Protein AF-X1DVG9-F1 (afdb_monomer_lite)

Secondary structure (DSSP, 8-state):
-----HHHHHHHHHHHHHHHHHHSTTS--------HHHHHHHHHHT-TTS-HHHHHHHHHHHHHHHHHT--HHHHHHHHHHHHHTT--HHHHHHHHHHHHHHHHTT---HHHHHHHHHH--

Radius of gyration: 22.55 Å; chains: 1; bounding box: 46×24×74 Å

Foldseek 3Di:
DDPPDCVVVVVVVVVVVVVVVVVCVVPPPPPPDPPLLVLLLVLLVVQPLADPVLSVLLSVLLVLLVVLPNPSVLSSLLSNLCVVLVNDSVVSSVLSVVSNVCSVVVHDCVVVSVVRSVVSD

Structure (mmCIF, N/CA/C/O backbone):
data_AF-X1DVG9-F1
#
_entry.id   AF-X1DVG9-F1
#
loop_
_atom_site.group_PDB
_atom_site.id
_atom_site.type_symbol
_atom_site.label_atom_id
_atom_site.label_alt_id
_atom_site.label_comp_id
_atom_site.label_asym_id
_atom_site.label_entity_id
_atom_site.label_seq_id
_atom_site.pdbx_PDB_ins_code
_atom_site.Cartn_x
_atom_site.Cartn_y
_atom_site.Cartn_z
_atom_site.occupancy
_atom_site.B_iso_or_equiv
_atom_site.auth_seq_id
_atom_site.auth_comp_id
_atom_site.auth_asym_id
_atom_site.auth_atom_id
_atom_site.pdbx_PDB_model_num
ATOM 1 N N . ASN A 1 1 ? -32.001 13.316 60.076 1.00 41.78 1 ASN A N 1
ATOM 2 C CA . ASN A 1 1 ? -30.862 12.387 59.940 1.00 41.78 1 ASN A CA 1
ATOM 3 C C . ASN A 1 1 ? -31.268 11.220 59.034 1.00 41.78 1 ASN A C 1
ATOM 5 O O . ASN A 1 1 ? -31.794 10.228 59.523 1.00 41.78 1 ASN A O 1
ATOM 9 N N . LYS A 1 2 ? -31.174 11.373 57.704 1.00 45.28 2 LYS A N 1
ATOM 10 C CA . LYS A 1 2 ? -31.550 10.310 56.752 1.00 45.28 2 LYS A CA 1
ATOM 11 C C . LYS A 1 2 ? -30.293 9.504 56.425 1.00 45.28 2 LYS A C 1
ATOM 13 O O . LYS A 1 2 ? -29.462 9.951 55.645 1.00 45.28 2 LYS A O 1
ATOM 18 N N . ASN A 1 3 ? -30.157 8.348 57.073 1.00 49.78 3 ASN A N 1
ATOM 19 C CA . ASN A 1 3 ? -29.117 7.352 56.817 1.00 49.78 3 ASN A CA 1
ATOM 20 C C . ASN A 1 3 ? -29.319 6.759 55.408 1.00 49.78 3 ASN A C 1
ATOM 22 O O . ASN A 1 3 ? -29.978 5.732 55.238 1.00 49.78 3 ASN A O 1
ATOM 26 N N . TYR A 1 4 ? -28.805 7.435 54.380 1.00 56.31 4 TYR A N 1
ATOM 27 C CA . TYR A 1 4 ? -28.704 6.861 53.041 1.00 56.31 4 TYR A CA 1
ATOM 28 C C . TYR A 1 4 ? -27.644 5.757 53.082 1.00 56.31 4 TYR A C 1
ATOM 30 O O . TYR A 1 4 ? -26.455 6.015 53.246 1.00 56.31 4 TYR A O 1
ATOM 38 N N . LYS A 1 5 ? -28.105 4.505 53.009 1.00 54.75 5 LYS A N 1
ATOM 39 C CA . LYS A 1 5 ? -27.262 3.304 53.039 1.00 54.75 5 LYS A CA 1
ATOM 40 C C . LYS A 1 5 ? -26.179 3.388 51.944 1.00 54.75 5 LYS A C 1
ATOM 42 O O . LYS A 1 5 ? -26.534 3.560 50.778 1.00 54.75 5 LYS A O 1
ATOM 47 N N . PRO A 1 6 ? -24.892 3.151 52.261 1.00 56.44 6 PRO A N 1
ATOM 48 C CA . PRO A 1 6 ? -23.785 3.299 51.306 1.00 56.44 6 PRO A CA 1
ATOM 49 C C . PRO A 1 6 ? -23.787 2.263 50.164 1.00 56.44 6 PRO A C 1
ATOM 51 O O . PRO A 1 6 ? -23.051 2.412 49.195 1.00 56.44 6 PRO A O 1
ATOM 54 N N . LYS A 1 7 ? -24.631 1.221 50.240 1.00 58.19 7 LYS A N 1
ATOM 55 C CA . LYS A 1 7 ? -24.653 0.105 49.276 1.00 58.19 7 LYS A CA 1
ATOM 56 C C . LYS A 1 7 ? -25.107 0.511 47.866 1.00 58.19 7 LYS A C 1
ATOM 58 O O . LYS A 1 7 ? -24.550 0.011 46.899 1.00 58.19 7 LYS A O 1
ATOM 63 N N . ASN A 1 8 ? -26.060 1.440 47.737 1.00 62.72 8 ASN A N 1
ATOM 64 C CA . ASN A 1 8 ? -26.555 1.868 46.419 1.00 62.72 8 ASN A CA 1
ATOM 65 C C . ASN A 1 8 ? -25.621 2.874 45.734 1.00 62.72 8 ASN A C 1
ATOM 67 O O . ASN A 1 8 ? -25.541 2.892 44.511 1.00 62.72 8 ASN A O 1
ATOM 71 N N . ILE A 1 9 ? -24.891 3.679 46.513 1.00 67.25 9 ILE A N 1
ATOM 72 C CA . ILE A 1 9 ? -23.900 4.627 45.985 1.00 67.25 9 ILE A CA 1
ATOM 73 C C . ILE A 1 9 ? -22.729 3.859 45.362 1.00 67.25 9 ILE A C 1
ATOM 75 O O . ILE A 1 9 ? -22.261 4.213 44.286 1.00 67.25 9 ILE A O 1
ATOM 79 N N . LEU A 1 10 ? -22.312 2.760 45.997 1.00 70.94 10 LEU A N 1
ATOM 80 C CA . LEU A 1 10 ? -21.224 1.915 45.509 1.00 70.94 10 LEU A CA 1
ATOM 81 C C . LEU A 1 10 ? -21.571 1.231 44.174 1.00 70.94 10 LEU A C 1
ATOM 83 O O . LEU A 1 10 ? -20.735 1.174 43.278 1.00 70.94 10 LEU A O 1
ATOM 87 N N . ILE A 1 11 ? -22.826 0.796 44.009 1.00 77.81 11 ILE A N 1
ATOM 88 C CA . ILE A 1 11 ? -23.342 0.242 42.745 1.00 77.81 11 ILE A CA 1
ATOM 89 C C . ILE A 1 11 ? -23.379 1.316 41.650 1.00 77.81 11 ILE A C 1
ATOM 91 O O . ILE A 1 11 ? -22.981 1.054 40.519 1.00 77.81 11 ILE A O 1
ATOM 95 N N . LEU A 1 12 ? -23.810 2.536 41.983 1.00 72.31 12 LEU A N 1
ATOM 96 C CA . LEU A 1 12 ? -23.874 3.641 41.027 1.00 72.31 12 LEU A CA 1
ATOM 97 C C . LEU A 1 12 ? -22.478 4.035 40.512 1.00 72.31 12 LEU A C 1
ATOM 99 O O . LEU A 1 12 ? -22.301 4.249 39.316 1.00 72.31 12 LEU A O 1
ATOM 103 N N . ILE A 1 13 ? -21.478 4.073 41.398 1.00 78.75 13 ILE A N 1
ATOM 104 C CA . ILE A 1 13 ? -20.079 4.355 41.042 1.00 78.75 13 ILE A CA 1
ATOM 105 C C . ILE A 1 13 ? -19.515 3.264 40.120 1.00 78.75 13 ILE A C 1
ATOM 107 O O . ILE A 1 13 ? -18.859 3.582 39.131 1.00 78.75 13 ILE A O 1
ATOM 111 N N . LEU A 1 14 ? -19.819 1.991 40.393 1.00 75.94 14 LEU A N 1
ATOM 112 C CA . LEU A 1 14 ? -19.419 0.859 39.549 1.00 75.94 14 LEU A CA 1
ATOM 113 C C . LEU A 1 14 ? -19.986 0.954 38.126 1.00 75.94 14 LEU A C 1
ATOM 115 O O . LEU A 1 14 ? -19.267 0.688 37.168 1.00 75.94 14 LEU A O 1
ATOM 119 N N . ILE A 1 15 ? -21.243 1.383 37.981 1.00 77.25 15 ILE A N 1
ATOM 120 C CA . ILE A 1 15 ? -21.880 1.582 36.670 1.00 77.25 15 ILE A CA 1
ATOM 121 C C . ILE A 1 15 ? -21.213 2.734 35.910 1.00 77.25 15 ILE A C 1
ATOM 123 O O . ILE A 1 15 ? -20.935 2.597 34.725 1.00 77.25 15 ILE A O 1
ATOM 127 N N . ILE A 1 16 ? -20.903 3.846 36.582 1.00 75.88 16 ILE A N 1
ATOM 128 C CA . ILE A 1 16 ? -20.235 4.994 35.950 1.00 75.88 16 ILE A CA 1
ATOM 129 C C . ILE A 1 16 ? -18.831 4.604 35.467 1.00 75.88 16 ILE A C 1
ATOM 131 O O . ILE A 1 16 ? -18.473 4.912 34.335 1.00 75.88 16 ILE A O 1
ATOM 135 N N . ILE A 1 17 ? -18.060 3.872 36.277 1.00 71.06 17 ILE A N 1
ATOM 136 C CA . ILE A 1 17 ? -16.733 3.369 35.887 1.00 71.06 17 ILE A CA 1
ATOM 137 C C . ILE A 1 17 ? -16.843 2.388 34.710 1.00 71.06 17 ILE A C 1
ATOM 139 O O . ILE A 1 17 ? -16.079 2.503 33.756 1.00 71.06 17 ILE A O 1
ATOM 143 N N . ALA A 1 18 ? -17.817 1.472 34.727 1.00 65.31 18 ALA A N 1
ATOM 144 C CA . ALA A 1 18 ? -18.054 0.550 33.617 1.00 65.31 18 ALA A CA 1
ATOM 145 C C . ALA A 1 18 ? -18.426 1.286 32.318 1.00 65.31 18 ALA A C 1
ATOM 147 O O . ALA A 1 18 ? -17.894 0.944 31.263 1.00 65.31 18 ALA A O 1
ATOM 148 N N . CYS A 1 19 ? -19.269 2.323 32.384 1.00 59.06 19 CYS A N 1
ATOM 149 C CA . CYS A 1 19 ? -19.616 3.177 31.241 1.00 59.06 19 CYS A CA 1
ATOM 150 C C . CYS A 1 19 ? -18.410 3.962 30.705 1.00 59.06 19 CYS A C 1
ATOM 152 O O . CYS A 1 19 ? -18.257 4.113 29.495 1.00 59.06 19 CYS A O 1
ATOM 154 N N . ILE A 1 20 ? -17.529 4.437 31.588 1.00 62.78 20 ILE A N 1
ATOM 155 C CA . ILE A 1 20 ? -16.302 5.132 31.195 1.00 62.78 20 ILE A CA 1
ATOM 156 C C . ILE A 1 20 ? -15.346 4.154 30.489 1.00 62.78 20 ILE A C 1
ATOM 158 O O . ILE A 1 20 ? -14.892 4.445 29.388 1.00 62.78 20 ILE A O 1
ATOM 162 N N . ILE A 1 21 ? -15.117 2.956 31.039 1.00 58.59 21 ILE A N 1
ATOM 163 C CA . ILE A 1 21 ? -14.261 1.924 30.419 1.00 58.59 21 ILE A CA 1
ATOM 164 C C . ILE A 1 21 ? -14.820 1.458 29.061 1.00 58.59 21 ILE A C 1
ATOM 166 O O . ILE A 1 21 ? -14.062 1.270 28.109 1.00 58.59 21 ILE A O 1
ATOM 170 N N . SER A 1 22 ? -16.143 1.324 28.932 1.00 55.50 22 SER A N 1
ATOM 171 C CA . SER A 1 22 ? -16.779 0.961 27.654 1.00 55.50 22 SER A CA 1
ATOM 172 C C . SER A 1 22 ? -16.772 2.102 26.629 1.00 55.50 22 SER A C 1
ATOM 174 O O . SER A 1 22 ? -16.737 1.831 25.434 1.00 55.50 22 SER A O 1
ATOM 176 N N . SER A 1 23 ? -16.698 3.363 27.070 1.00 47.69 23 SER A N 1
ATOM 177 C CA . SER A 1 23 ? -16.480 4.520 26.184 1.00 47.69 23 SER A CA 1
ATOM 178 C C . SER A 1 23 ? -15.011 4.676 25.762 1.00 47.69 23 SER A C 1
ATOM 180 O O . SER A 1 23 ? -14.732 5.237 24.707 1.00 47.69 23 SER A O 1
ATOM 182 N N . PHE A 1 24 ? -14.068 4.150 26.552 1.00 48.16 24 PHE A N 1
ATOM 183 C CA . PHE A 1 24 ? -12.631 4.131 26.241 1.00 48.16 24 PHE A CA 1
ATOM 184 C C . PHE A 1 24 ? -12.166 2.865 25.500 1.00 48.16 24 PHE A C 1
ATOM 186 O O . PHE A 1 24 ? -10.989 2.746 25.166 1.00 48.16 24 PHE A O 1
ATOM 193 N N . SER A 1 25 ? -13.074 1.949 25.152 1.00 44.34 25 SER A N 1
ATOM 194 C CA . SER A 1 25 ? -12.742 0.715 24.418 1.00 44.34 25 SER A CA 1
ATOM 195 C C . SER A 1 25 ? -12.449 0.919 22.917 1.00 44.34 25 SER A C 1
ATOM 197 O O . SER A 1 25 ? -12.394 -0.057 22.177 1.00 44.34 25 SER A O 1
ATOM 199 N N . ILE A 1 26 ? -12.231 2.158 22.452 1.00 48.47 26 ILE A N 1
ATOM 200 C CA . ILE A 1 26 ? -11.810 2.460 21.065 1.00 48.47 26 ILE A CA 1
ATOM 201 C C . ILE A 1 26 ? -10.432 3.152 21.013 1.00 48.47 26 ILE A C 1
ATOM 203 O O . ILE A 1 26 ? -9.936 3.470 19.941 1.00 48.47 26 ILE A O 1
ATOM 207 N N . TRP A 1 27 ? -9.739 3.342 22.142 1.00 46.97 27 TRP A N 1
ATOM 208 C CA . TRP A 1 27 ? -8.369 3.873 22.102 1.00 46.97 27 TRP A CA 1
ATOM 209 C C . TRP A 1 27 ? -7.454 3.214 23.129 1.00 46.97 27 TRP A C 1
ATOM 211 O O . TRP A 1 27 ? -6.756 3.860 23.900 1.00 46.97 27 TRP A O 1
ATOM 221 N N . ALA A 1 28 ? -7.431 1.889 23.092 1.00 43.66 28 ALA A N 1
ATOM 222 C CA . ALA A 1 28 ? -6.276 1.117 23.521 1.00 43.66 28 ALA A CA 1
ATOM 223 C C . ALA A 1 28 ? -5.770 0.325 22.311 1.00 43.66 28 ALA A C 1
ATOM 225 O O . ALA A 1 28 ? -5.776 -0.900 22.303 1.00 43.66 28 ALA A O 1
ATOM 226 N N . LYS A 1 29 ? -5.356 1.035 21.253 1.00 46.25 29 LYS A N 1
ATOM 227 C CA . LYS A 1 29 ? -4.477 0.460 20.228 1.00 46.25 29 LYS A CA 1
ATOM 228 C C . LYS A 1 29 ? -3.032 0.615 20.706 1.00 46.25 29 LYS A C 1
ATOM 230 O O . LYS A 1 29 ? -2.208 1.260 20.075 1.00 46.25 29 LYS A O 1
ATOM 235 N N . GLU A 1 30 ? -2.753 0.044 21.873 1.00 48.19 30 GLU A N 1
ATOM 236 C CA . GLU A 1 30 ? -1.406 -0.393 22.219 1.00 48.19 30 GLU A CA 1
ATOM 237 C C . GLU A 1 30 ? -1.233 -1.755 21.538 1.00 48.19 30 GLU A C 1
ATOM 239 O O . GLU A 1 30 ? -1.325 -2.811 22.153 1.00 48.19 30 GLU A O 1
ATOM 244 N N . THR A 1 31 ? -1.111 -1.744 20.208 1.00 44.22 31 THR A N 1
ATOM 245 C CA . THR A 1 31 ? -0.628 -2.916 19.477 1.00 44.22 31 THR A CA 1
ATOM 246 C C . THR A 1 31 ? 0.885 -2.852 19.489 1.00 44.22 31 THR A C 1
ATOM 248 O O . THR A 1 31 ? 1.517 -2.305 18.586 1.00 44.22 31 THR A O 1
ATOM 251 N N . GLU A 1 32 ? 1.458 -3.428 20.541 1.00 46.25 32 GLU A N 1
ATOM 252 C CA . GLU A 1 32 ? 2.744 -4.109 20.472 1.00 46.25 32 GLU A CA 1
ATOM 253 C C . GLU A 1 32 ? 2.697 -5.153 19.344 1.00 46.25 32 GLU A C 1
ATOM 255 O O . GLU A 1 32 ? 2.395 -6.320 19.572 1.00 46.25 32 GLU A O 1
ATOM 260 N N . THR A 1 33 ? 2.920 -4.735 18.097 1.00 42.94 33 THR A N 1
ATOM 261 C CA . THR A 1 33 ? 3.451 -5.570 17.009 1.00 42.94 33 THR A CA 1
ATOM 262 C C . THR A 1 33 ? 3.781 -4.675 15.807 1.00 42.94 33 THR A C 1
ATOM 264 O O . THR A 1 33 ? 3.016 -4.548 14.857 1.00 42.94 33 THR A O 1
ATOM 267 N N . THR A 1 34 ? 4.981 -4.100 15.796 1.00 48.34 34 THR A N 1
ATOM 268 C CA . THR A 1 34 ? 5.693 -3.749 14.556 1.00 48.34 34 THR A CA 1
ATOM 269 C C . THR A 1 34 ? 6.476 -4.967 14.031 1.00 48.34 34 THR A C 1
ATOM 271 O O . THR A 1 34 ? 7.675 -5.052 14.280 1.00 48.34 34 THR A O 1
ATOM 274 N N . PRO A 1 35 ? 5.810 -5.950 13.387 1.00 52.22 35 PRO A N 1
ATOM 275 C CA . PRO A 1 35 ? 6.473 -6.789 12.388 1.00 52.22 35 PRO A CA 1
ATOM 276 C C . PRO A 1 35 ? 5.713 -6.896 11.049 1.00 52.22 35 PRO A C 1
ATOM 278 O O . PRO A 1 35 ? 6.018 -7.786 10.268 1.00 52.22 35 PRO A O 1
ATOM 281 N N . SER A 1 36 ? 4.755 -6.012 10.732 1.00 74.25 36 SER A N 1
ATOM 282 C CA . SER A 1 36 ? 4.052 -6.057 9.432 1.00 74.25 36 SER A CA 1
ATOM 283 C C . SER A 1 36 ? 4.565 -5.039 8.397 1.00 74.25 36 SER A C 1
ATOM 285 O O . SER A 1 36 ? 4.692 -5.360 7.217 1.00 74.25 36 SER A O 1
ATOM 287 N N . LEU A 1 37 ? 4.963 -3.835 8.827 1.00 88.19 37 LEU A N 1
ATOM 288 C CA . LEU A 1 37 ? 5.567 -2.830 7.938 1.00 88.19 37 LEU A CA 1
ATOM 289 C C . LEU A 1 37 ? 6.965 -3.257 7.458 1.00 88.19 37 LEU A C 1
ATOM 291 O O . LEU A 1 37 ? 7.358 -2.962 6.332 1.00 88.19 37 LEU A O 1
ATOM 295 N N . GLU A 1 38 ? 7.700 -3.987 8.299 1.00 90.62 38 GLU A N 1
ATOM 296 C CA . GLU A 1 38 ? 9.002 -4.562 7.950 1.00 90.62 38 GLU A CA 1
ATOM 297 C C . GLU A 1 38 ? 8.862 -5.604 6.835 1.00 90.62 38 GLU A C 1
ATOM 299 O O . GLU A 1 38 ? 9.571 -5.518 5.839 1.00 90.62 38 GLU A O 1
ATOM 304 N N . GLN A 1 39 ? 7.868 -6.494 6.925 1.00 91.31 39 GLN A N 1
ATOM 305 C CA . GLN A 1 39 ? 7.553 -7.463 5.869 1.00 91.31 39 GLN A CA 1
ATOM 306 C C . GLN A 1 39 ? 7.153 -6.774 4.559 1.00 91.31 39 GLN A C 1
ATOM 308 O O . GLN A 1 39 ? 7.619 -7.155 3.488 1.00 91.31 39 GLN A O 1
ATOM 313 N N . ILE A 1 40 ? 6.333 -5.720 4.627 1.00 93.06 40 ILE A N 1
ATOM 314 C CA . ILE A 1 40 ? 5.978 -4.915 3.450 1.00 93.06 40 ILE A CA 1
ATOM 315 C C . ILE A 1 40 ? 7.230 -4.267 2.839 1.00 93.06 40 ILE A C 1
ATOM 317 O O . ILE A 1 40 ? 7.414 -4.299 1.622 1.00 93.06 40 ILE A O 1
ATOM 321 N N . SER A 1 41 ? 8.114 -3.716 3.671 1.00 94.38 41 SER A N 1
ATOM 322 C CA . SER A 1 41 ? 9.384 -3.132 3.235 1.00 94.38 41 SER A CA 1
ATOM 323 C C . SER A 1 41 ? 10.290 -4.172 2.570 1.00 94.38 41 SER A C 1
ATOM 325 O O . SER A 1 41 ? 10.833 -3.912 1.497 1.00 94.38 41 SER A O 1
ATOM 327 N N . GLU A 1 42 ? 10.428 -5.365 3.152 1.00 94.19 42 GLU A N 1
ATOM 328 C CA . GLU A 1 42 ? 11.185 -6.476 2.566 1.00 94.19 42 GLU A CA 1
ATOM 329 C C . GLU A 1 42 ? 10.623 -6.888 1.205 1.00 94.19 42 GLU A C 1
ATOM 331 O O . GLU A 1 42 ? 11.388 -7.024 0.249 1.00 94.19 42 GLU A O 1
ATOM 336 N N . ILE A 1 43 ? 9.294 -7.012 1.087 1.00 93.69 43 ILE A N 1
ATOM 337 C CA . ILE A 1 43 ? 8.631 -7.310 -0.185 1.00 93.69 43 ILE A CA 1
ATOM 338 C C . ILE A 1 43 ? 9.005 -6.248 -1.209 1.00 93.69 43 ILE A C 1
ATOM 340 O O . ILE A 1 43 ? 9.551 -6.602 -2.244 1.00 93.69 43 ILE A O 1
ATOM 344 N N . ILE A 1 44 ? 8.791 -4.961 -0.929 1.00 94.31 44 ILE A N 1
ATOM 345 C CA . ILE A 1 44 ? 9.083 -3.874 -1.877 1.00 94.31 44 ILE A CA 1
ATOM 346 C C . ILE A 1 44 ? 10.561 -3.881 -2.294 1.00 94.31 44 ILE A C 1
ATOM 348 O O . ILE A 1 44 ? 10.866 -3.806 -3.483 1.00 94.31 44 ILE A O 1
ATOM 352 N N . ASN A 1 45 ? 11.478 -4.006 -1.331 1.00 94.38 45 ASN A N 1
ATOM 353 C CA . ASN A 1 45 ? 12.921 -3.979 -1.584 1.00 94.38 45 ASN A CA 1
ATOM 354 C C . ASN A 1 45 ? 13.438 -5.235 -2.303 1.00 94.38 45 ASN A C 1
ATOM 356 O O . ASN A 1 45 ? 14.526 -5.200 -2.876 1.00 94.38 45 ASN A O 1
ATOM 360 N N . SER A 1 46 ? 12.675 -6.333 -2.305 1.00 93.94 46 SER A N 1
ATOM 361 C CA . SER A 1 46 ? 13.020 -7.541 -3.060 1.00 93.94 46 SER A CA 1
ATOM 362 C C . SER A 1 46 ? 12.833 -7.392 -4.578 1.00 93.94 46 SER A C 1
ATOM 364 O O . SER A 1 46 ? 13.378 -8.200 -5.333 1.00 93.94 46 SER A O 1
ATOM 366 N N . TYR A 1 47 ? 12.119 -6.356 -5.046 1.00 92.19 47 TYR A N 1
ATOM 367 C CA . TYR A 1 47 ? 11.877 -6.128 -6.473 1.00 92.19 47 TYR A CA 1
ATOM 368 C C . TYR A 1 47 ? 12.905 -5.160 -7.080 1.00 92.19 47 TYR A C 1
ATOM 370 O O . TYR A 1 47 ? 12.924 -3.978 -6.732 1.00 92.19 47 TYR A O 1
ATOM 378 N N . PRO A 1 4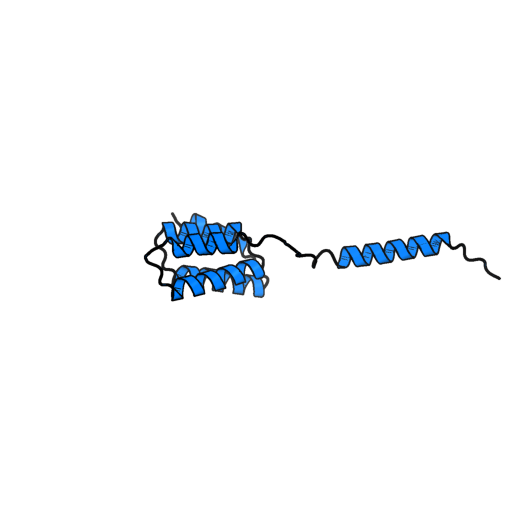8 ? 13.720 -5.614 -8.051 1.00 89.50 48 PRO A N 1
ATOM 379 C CA . PRO A 1 48 ? 14.827 -4.824 -8.594 1.00 89.50 48 PRO A CA 1
ATOM 380 C C . PRO A 1 48 ? 14.381 -3.630 -9.453 1.00 89.50 48 PRO A C 1
ATOM 382 O O . PRO A 1 48 ? 15.137 -2.673 -9.609 1.00 89.50 48 PRO A O 1
ATOM 385 N N . ASP A 1 49 ? 13.160 -3.663 -9.993 1.00 89.75 49 ASP A N 1
ATOM 386 C CA . ASP A 1 49 ? 12.622 -2.615 -10.873 1.00 89.75 49 ASP A CA 1
ATOM 387 C C . ASP A 1 49 ? 12.057 -1.405 -10.107 1.00 89.75 49 ASP A C 1
ATOM 389 O O . ASP A 1 49 ? 11.588 -0.433 -10.710 1.00 89.75 49 ASP A O 1
ATOM 393 N N . ILE A 1 50 ? 12.096 -1.446 -8.773 1.00 93.25 50 ILE A N 1
ATOM 394 C CA . ILE A 1 50 ? 11.641 -0.365 -7.903 1.00 93.25 50 ILE A CA 1
ATOM 395 C C . ILE A 1 50 ? 12.854 0.439 -7.434 1.00 93.25 50 ILE A C 1
ATOM 397 O O . ILE A 1 50 ? 13.737 -0.059 -6.741 1.00 93.25 50 ILE A O 1
ATOM 401 N N . SER A 1 51 ? 12.889 1.726 -7.775 1.00 94.56 51 SER A N 1
ATOM 402 C CA . SER A 1 51 ? 13.905 2.634 -7.228 1.00 94.56 51 SER A CA 1
ATOM 403 C C . SER A 1 51 ? 13.708 2.862 -5.726 1.00 94.56 51 SER A C 1
ATOM 405 O O . SER A 1 51 ? 12.582 2.852 -5.234 1.00 94.56 51 SER A O 1
ATOM 407 N N . SER A 1 52 ? 14.778 3.193 -5.000 1.00 94.00 52 SER A N 1
ATOM 408 C CA . SER A 1 52 ? 14.704 3.516 -3.563 1.00 94.00 52 SER A CA 1
ATOM 409 C C . SER A 1 52 ? 13.699 4.631 -3.240 1.00 94.00 52 SER A C 1
ATOM 411 O O . SER A 1 52 ? 13.016 4.582 -2.220 1.00 94.00 52 SER A O 1
ATOM 413 N N . PHE A 1 53 ? 13.553 5.612 -4.137 1.00 93.88 53 PHE A N 1
ATOM 414 C CA . PHE A 1 53 ? 12.550 6.667 -4.007 1.00 93.88 53 PHE A CA 1
ATOM 415 C C . PHE A 1 53 ? 11.118 6.126 -4.122 1.00 93.88 53 PHE A C 1
ATOM 417 O O . PHE A 1 53 ? 10.255 6.475 -3.318 1.00 93.88 53 PHE A O 1
ATOM 424 N N . GLN A 1 54 ? 10.858 5.266 -5.111 1.00 94.88 54 GLN A N 1
ATOM 425 C CA . GLN A 1 54 ? 9.552 4.623 -5.266 1.00 94.88 54 GLN A CA 1
ATOM 426 C C . GLN A 1 54 ? 9.247 3.691 -4.097 1.00 94.88 54 GLN A C 1
ATOM 428 O O . GLN A 1 54 ? 8.118 3.698 -3.619 1.00 94.88 54 GLN A O 1
ATOM 433 N N . ALA A 1 55 ? 10.244 2.947 -3.619 1.00 95.50 55 ALA A N 1
ATOM 434 C CA . ALA A 1 55 ? 10.107 2.053 -2.481 1.00 95.50 55 ALA A CA 1
ATOM 435 C C . ALA A 1 55 ? 9.711 2.818 -1.213 1.00 95.50 55 ALA A C 1
ATOM 437 O O . ALA A 1 55 ? 8.714 2.483 -0.581 1.00 95.50 55 ALA A O 1
ATOM 438 N N . GLY A 1 56 ? 10.426 3.903 -0.894 1.00 94.88 56 GLY A N 1
ATOM 439 C CA . GLY A 1 56 ? 10.110 4.742 0.264 1.00 94.88 56 GLY A CA 1
ATOM 440 C C . GLY A 1 56 ? 8.727 5.387 0.172 1.00 94.88 56 GLY A C 1
ATOM 441 O O . GLY A 1 56 ? 8.006 5.447 1.164 1.00 94.88 56 GLY A O 1
ATOM 442 N N . ARG A 1 57 ? 8.318 5.831 -1.024 1.00 95.25 57 ARG A N 1
ATOM 443 C CA . ARG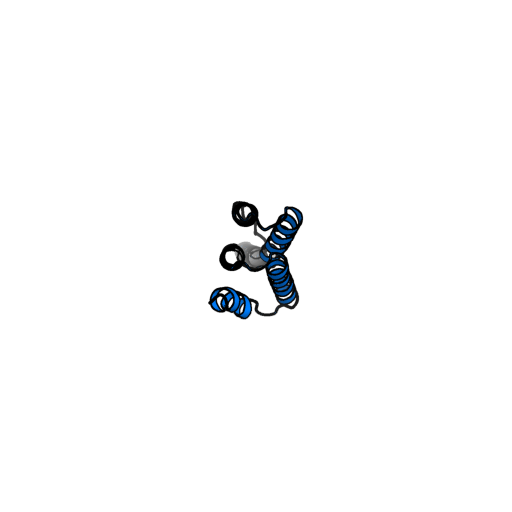 A 1 57 ? 6.980 6.400 -1.214 1.00 95.25 57 ARG A CA 1
ATOM 444 C C . ARG A 1 57 ? 5.882 5.347 -1.094 1.00 95.25 57 ARG A C 1
ATOM 446 O O . ARG A 1 57 ? 4.892 5.602 -0.428 1.00 95.25 57 ARG A O 1
ATOM 453 N N . LEU A 1 58 ? 6.059 4.181 -1.706 1.00 95.06 58 LEU A N 1
ATOM 454 C CA . LEU A 1 58 ? 5.097 3.086 -1.609 1.00 95.06 58 LEU A CA 1
ATOM 455 C C . LEU A 1 58 ? 4.940 2.607 -0.161 1.00 95.06 58 LEU A C 1
ATOM 457 O O . LEU A 1 58 ? 3.819 2.393 0.285 1.00 95.06 58 LEU A O 1
ATOM 461 N N . LEU A 1 59 ? 6.045 2.504 0.582 1.00 95.38 59 LEU A N 1
ATOM 462 C CA . LEU A 1 59 ? 6.015 2.133 1.995 1.00 95.38 59 LEU A CA 1
ATOM 463 C C . LEU A 1 59 ? 5.254 3.161 2.844 1.00 95.38 59 LEU A C 1
ATOM 465 O O . LEU A 1 59 ? 4.464 2.771 3.695 1.00 95.38 59 LEU A O 1
ATOM 469 N N . LYS A 1 60 ? 5.447 4.458 2.577 1.00 94.50 60 LYS A N 1
ATOM 470 C CA . LYS A 1 60 ? 4.728 5.543 3.259 1.00 94.50 60 LYS A CA 1
ATOM 471 C C . LYS A 1 60 ? 3.215 5.469 3.032 1.00 94.50 60 LYS A C 1
ATOM 473 O O . LYS A 1 60 ? 2.453 5.570 3.981 1.00 94.50 60 LYS A O 1
ATOM 478 N N . GLU A 1 61 ? 2.782 5.260 1.792 1.00 94.06 61 GLU A N 1
ATOM 479 C CA . GLU A 1 61 ? 1.351 5.150 1.459 1.00 94.06 61 GLU A CA 1
ATOM 480 C C . GLU A 1 61 ? 0.719 3.885 2.063 1.00 94.06 61 GLU A C 1
ATOM 482 O O . GLU A 1 61 ? -0.423 3.909 2.516 1.00 94.06 61 GLU A O 1
ATOM 487 N N . ALA A 1 62 ? 1.476 2.784 2.109 1.00 93.25 62 ALA A N 1
ATOM 488 C CA . ALA A 1 62 ? 1.067 1.550 2.773 1.00 93.25 62 ALA A CA 1
ATOM 489 C C . ALA A 1 62 ? 0.927 1.739 4.294 1.00 93.25 62 ALA A C 1
ATOM 491 O O . ALA A 1 62 ? -0.025 1.251 4.899 1.00 93.25 62 ALA A O 1
ATOM 492 N N . GLU A 1 63 ? 1.853 2.472 4.914 1.00 93.88 63 GLU A N 1
ATOM 493 C CA . GLU A 1 63 ? 1.768 2.842 6.326 1.00 93.88 63 GLU A CA 1
ATOM 494 C C . GLU A 1 63 ? 0.528 3.705 6.604 1.00 93.88 63 GLU A C 1
ATOM 496 O O . GLU A 1 63 ? -0.223 3.416 7.535 1.00 93.88 63 GLU A O 1
ATOM 501 N N . GLU A 1 64 ? 0.268 4.714 5.770 1.00 92.56 64 GLU A N 1
ATOM 502 C CA . GLU A 1 64 ? -0.919 5.571 5.876 1.00 92.56 64 GLU A CA 1
ATOM 503 C C . GLU A 1 64 ? -2.218 4.772 5.719 1.00 92.56 64 GLU A C 1
ATOM 505 O O . GLU A 1 64 ? -3.157 4.977 6.488 1.00 92.56 64 GLU A O 1
ATOM 510 N N . ALA A 1 65 ? -2.258 3.795 4.810 1.00 89.81 65 ALA A N 1
ATOM 511 C CA . ALA A 1 65 ? -3.395 2.888 4.650 1.00 89.81 65 ALA A CA 1
ATOM 512 C C . ALA A 1 65 ? -3.680 2.078 5.917 1.00 89.81 65 ALA A C 1
ATOM 514 O O . ALA A 1 65 ? -4.826 2.009 6.379 1.00 89.81 65 ALA A O 1
ATOM 515 N N . ILE A 1 66 ? -2.634 1.520 6.528 1.00 91.25 66 ILE A N 1
ATOM 516 C CA . ILE A 1 66 ? -2.750 0.767 7.781 1.00 91.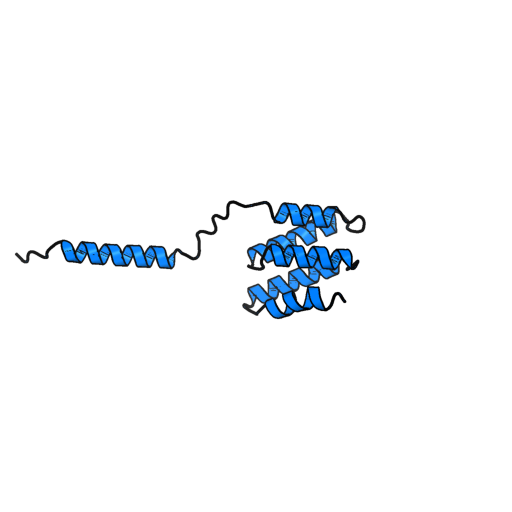25 66 ILE A CA 1
ATOM 517 C C . ILE A 1 66 ? -3.219 1.673 8.926 1.00 91.25 66 ILE A C 1
ATOM 519 O O . ILE A 1 66 ? -4.065 1.281 9.736 1.00 91.25 66 ILE A O 1
ATOM 523 N N . GLN A 1 67 ? -2.689 2.896 9.001 1.00 89.38 67 GLN A N 1
ATOM 524 C CA . GLN A 1 67 ? -3.091 3.887 10.002 1.00 89.38 67 GLN A CA 1
ATOM 525 C C . GLN A 1 67 ? -4.546 4.335 9.815 1.00 89.38 67 GLN A C 1
ATOM 527 O O . GLN A 1 67 ? -5.251 4.530 10.805 1.00 89.38 67 GLN A O 1
ATOM 532 N N . SER A 1 68 ? -5.005 4.420 8.567 1.00 85.06 68 SER A N 1
ATOM 533 C CA . SER A 1 68 ? -6.375 4.793 8.210 1.00 85.06 68 SER A CA 1
ATOM 534 C C . SER A 1 68 ? -7.382 3.677 8.517 1.00 85.06 68 SER A C 1
ATOM 536 O O . SER A 1 68 ? -8.562 3.941 8.717 1.00 85.06 68 SER A O 1
ATOM 538 N N . GLY A 1 69 ? -6.931 2.428 8.657 1.00 84.19 69 GLY A N 1
ATOM 539 C CA . GLY A 1 69 ? -7.765 1.305 9.100 1.00 84.19 69 GLY A CA 1
ATOM 540 C C . GLY A 1 69 ? -7.909 0.178 8.082 1.00 84.19 69 GLY A C 1
ATOM 541 O O . GLY A 1 69 ? -8.712 -0.730 8.296 1.00 84.19 69 GLY A O 1
ATOM 542 N N . ILE A 1 70 ? -7.130 0.203 7.001 1.00 87.38 70 ILE A N 1
ATOM 543 C CA . ILE A 1 70 ? -6.965 -0.953 6.116 1.00 87.38 70 ILE A CA 1
ATOM 544 C C . ILE A 1 70 ? -6.118 -1.992 6.857 1.00 87.38 70 ILE A C 1
ATOM 546 O O . ILE A 1 70 ? -5.197 -1.645 7.598 1.00 87.38 70 ILE A O 1
ATOM 550 N N . SER A 1 71 ? -6.448 -3.277 6.713 1.00 88.94 71 SER A N 1
ATOM 551 C CA . SER A 1 71 ? -5.685 -4.320 7.399 1.00 88.94 71 SER A CA 1
ATOM 552 C C . SER A 1 71 ? -4.260 -4.401 6.845 1.00 88.94 71 SER A C 1
ATOM 554 O O . SER A 1 71 ? -3.992 -4.076 5.679 1.00 88.94 71 SER A O 1
ATOM 556 N N . SER A 1 72 ? -3.317 -4.825 7.685 1.00 89.06 72 SER A N 1
ATOM 557 C CA . SER A 1 72 ? -1.942 -4.987 7.220 1.00 89.06 72 SER A CA 1
ATOM 558 C C . SER A 1 72 ? -1.819 -6.141 6.229 1.00 89.06 72 SER A C 1
ATOM 560 O O . SER A 1 72 ? -0.978 -6.085 5.335 1.00 89.06 72 SER A O 1
ATOM 562 N N . GLU A 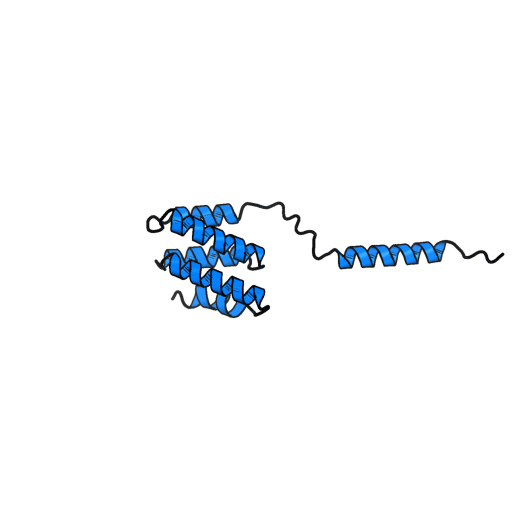1 73 ? -2.654 -7.164 6.384 1.00 89.12 73 GLU A N 1
ATOM 563 C CA . GLU A 1 73 ? -2.742 -8.325 5.512 1.00 89.12 73 GLU A CA 1
ATOM 564 C C . GLU A 1 73 ? -3.212 -7.918 4.111 1.00 89.12 73 GLU A C 1
ATOM 566 O O . GLU A 1 73 ? -2.546 -8.246 3.130 1.00 89.12 73 GLU A O 1
ATOM 571 N N . ASP A 1 74 ? -4.288 -7.127 4.013 1.00 88.56 74 ASP A N 1
ATOM 572 C CA . ASP A 1 74 ? -4.789 -6.617 2.729 1.00 88.56 74 ASP A CA 1
ATOM 573 C C . ASP A 1 74 ? -3.746 -5.720 2.051 1.00 88.56 74 ASP A C 1
ATOM 575 O O . ASP A 1 74 ? -3.510 -5.812 0.846 1.00 88.56 74 ASP A O 1
ATOM 579 N N . THR A 1 75 ? -3.083 -4.864 2.834 1.00 91.62 75 THR A N 1
ATOM 580 C CA . THR A 1 75 ? -2.025 -3.969 2.344 1.00 91.62 75 THR A CA 1
ATOM 581 C C . THR A 1 75 ? -0.863 -4.765 1.750 1.00 91.62 75 THR A C 1
ATOM 583 O O . THR A 1 75 ? -0.426 -4.499 0.626 1.00 91.62 75 THR A O 1
ATOM 586 N N . GLN A 1 76 ? -0.385 -5.779 2.476 1.00 92.31 76 GLN A N 1
ATOM 587 C CA . GLN A 1 76 ? 0.662 -6.678 2.006 1.00 92.31 76 GLN A CA 1
ATOM 588 C C . GLN A 1 76 ? 0.231 -7.429 0.742 1.00 92.31 76 GLN A C 1
ATOM 590 O O . GLN A 1 76 ? 0.990 -7.481 -0.228 1.00 92.31 76 GLN A O 1
ATOM 595 N N . GLU A 1 77 ? -0.979 -7.991 0.731 1.00 90.62 77 GLU A N 1
ATOM 596 C CA . GLU A 1 77 ? -1.503 -8.765 -0.393 1.00 90.62 77 GLU A CA 1
ATOM 597 C C . GLU A 1 77 ? -1.608 -7.916 -1.668 1.00 90.62 77 GLU A C 1
ATOM 599 O O . GLU A 1 77 ? -1.197 -8.368 -2.741 1.00 90.62 77 GLU A O 1
ATOM 604 N N . ILE A 1 78 ? -2.095 -6.674 -1.560 1.00 90.44 78 ILE A N 1
ATOM 605 C CA . ILE A 1 78 ? -2.170 -5.730 -2.683 1.00 90.44 78 ILE A CA 1
ATOM 606 C C . ILE A 1 78 ? -0.778 -5.485 -3.267 1.00 90.44 78 ILE A C 1
ATOM 608 O O . ILE A 1 78 ? -0.610 -5.573 -4.486 1.00 90.44 78 ILE A O 1
ATOM 612 N N . ILE A 1 79 ? 0.220 -5.197 -2.426 1.00 92.94 79 ILE A N 1
ATOM 613 C CA . ILE A 1 79 ? 1.593 -4.925 -2.874 1.00 92.94 79 ILE A CA 1
ATOM 614 C C . ILE A 1 79 ? 2.185 -6.162 -3.536 1.00 92.94 79 ILE A C 1
ATOM 616 O O . ILE A 1 79 ? 2.631 -6.085 -4.681 1.00 92.94 79 ILE A O 1
ATOM 620 N N . GLN A 1 80 ? 2.144 -7.303 -2.850 1.00 92.38 80 GLN A N 1
ATOM 621 C CA . GLN A 1 80 ? 2.720 -8.547 -3.339 1.00 92.38 80 GLN A CA 1
ATOM 622 C C . GLN A 1 80 ? 2.129 -8.930 -4.700 1.00 92.38 80 GLN A C 1
ATOM 624 O O . GLN A 1 80 ? 2.870 -9.084 -5.669 1.00 92.38 80 GLN A O 1
ATOM 629 N N . LYS A 1 81 ? 0.798 -9.000 -4.813 1.00 90.62 81 LYS A N 1
ATOM 630 C CA . LYS A 1 81 ? 0.130 -9.384 -6.065 1.00 90.62 81 LYS A CA 1
ATOM 631 C C . LYS A 1 81 ? 0.351 -8.378 -7.188 1.00 90.62 81 LYS A C 1
ATOM 633 O O . LYS A 1 81 ? 0.451 -8.764 -8.353 1.00 90.62 81 LYS A O 1
ATOM 638 N N . SER A 1 82 ? 0.422 -7.089 -6.863 1.00 91.06 82 SER A N 1
ATOM 639 C CA . SER A 1 82 ? 0.686 -6.053 -7.862 1.00 91.06 82 SER A CA 1
ATOM 640 C C . SER A 1 82 ? 2.094 -6.182 -8.440 1.00 91.06 82 SER A C 1
ATOM 642 O O . SER A 1 82 ? 2.273 -6.097 -9.657 1.00 91.06 82 SER A O 1
ATOM 644 N N . LEU A 1 83 ? 3.088 -6.432 -7.588 1.00 91.25 83 LEU A N 1
ATOM 645 C CA . LEU A 1 83 ? 4.479 -6.587 -8.004 1.00 91.25 83 LEU A CA 1
ATOM 646 C C . LEU A 1 83 ? 4.727 -7.909 -8.739 1.00 91.25 83 LEU A C 1
ATOM 648 O O . LEU A 1 83 ? 5.376 -7.894 -9.783 1.00 91.25 83 LEU A O 1
ATOM 652 N N . GLU A 1 84 ? 4.110 -9.015 -8.308 1.00 91.00 84 GLU A N 1
ATOM 653 C CA . GLU A 1 84 ? 4.098 -10.290 -9.051 1.00 91.00 84 GLU A CA 1
ATOM 654 C C . GLU A 1 84 ? 3.563 -10.122 -10.487 1.00 91.00 84 GLU A C 1
ATOM 656 O O . GLU A 1 84 ? 3.958 -10.843 -11.405 1.00 91.00 84 GLU A O 1
ATOM 661 N N . LYS A 1 85 ? 2.688 -9.133 -10.708 1.00 88.12 85 LYS A N 1
ATOM 662 C CA . LYS A 1 85 ? 2.139 -8.778 -12.024 1.00 88.12 85 LYS A CA 1
ATOM 663 C C . LYS A 1 85 ? 2.867 -7.669 -12.758 1.00 88.12 85 LYS A C 1
ATOM 665 O O . LYS A 1 85 ? 2.389 -7.226 -13.802 1.00 88.12 85 LYS A O 1
ATOM 670 N N . ASN A 1 86 ? 4.028 -7.252 -12.268 1.00 89.00 86 ASN A N 1
ATOM 671 C CA . ASN A 1 86 ? 4.818 -6.173 -12.853 1.00 89.00 86 ASN A CA 1
ATOM 672 C C . ASN A 1 86 ? 4.030 -4.849 -12.954 1.00 89.00 86 ASN A C 1
ATOM 674 O O . ASN A 1 86 ? 4.270 -4.035 -13.852 1.00 89.00 86 ASN A O 1
ATOM 678 N N . ILE A 1 87 ? 3.063 -4.617 -12.054 1.00 89.44 87 ILE A N 1
ATOM 679 C CA . ILE A 1 87 ? 2.398 -3.317 -11.951 1.00 89.44 87 ILE A CA 1
ATOM 680 C C . ILE A 1 87 ? 3.436 -2.301 -11.477 1.00 89.44 87 ILE A C 1
ATOM 682 O O . ILE A 1 87 ? 4.161 -2.515 -10.507 1.00 89.44 87 ILE A O 1
ATOM 686 N N . LYS A 1 88 ? 3.503 -1.161 -12.168 1.00 91.06 88 LYS A N 1
ATOM 687 C CA . LYS A 1 88 ? 4.456 -0.096 -11.843 1.00 91.06 88 LYS A CA 1
ATOM 688 C C . LYS A 1 88 ? 4.201 0.430 -10.432 1.00 91.06 88 LYS A C 1
ATOM 690 O O . LYS A 1 88 ? 3.061 0.738 -10.095 1.00 91.06 88 LYS A O 1
ATOM 695 N N . ALA A 1 89 ? 5.268 0.671 -9.671 1.00 91.75 89 ALA A N 1
ATOM 696 C CA . ALA A 1 89 ? 5.183 1.191 -8.304 1.00 91.75 89 ALA A CA 1
ATOM 697 C C . ALA A 1 89 ? 4.292 2.444 -8.175 1.00 91.75 89 ALA A C 1
ATOM 699 O O . ALA A 1 89 ? 3.506 2.543 -7.242 1.00 91.75 89 ALA A O 1
ATOM 700 N N . TYR A 1 90 ? 4.333 3.368 -9.144 1.00 91.75 90 TYR A N 1
ATOM 701 C CA . TYR A 1 90 ? 3.460 4.553 -9.145 1.00 91.75 90 TYR A CA 1
ATOM 702 C C . TYR A 1 90 ? 1.967 4.235 -9.276 1.00 91.75 90 TYR A C 1
ATOM 704 O O . TYR A 1 90 ? 1.144 4.963 -8.732 1.00 91.75 90 TYR A O 1
ATOM 712 N N . SER A 1 91 ? 1.606 3.163 -9.980 1.00 91.94 91 SER A N 1
ATOM 713 C CA . SER A 1 91 ? 0.217 2.709 -10.056 1.00 91.94 91 SER A CA 1
ATOM 714 C C . SER A 1 91 ? -0.244 2.138 -8.716 1.00 91.94 91 SER A C 1
ATOM 716 O O . SER A 1 91 ? -1.362 2.413 -8.301 1.00 91.94 91 SER A O 1
ATOM 718 N N . ILE A 1 92 ? 0.633 1.413 -8.015 1.00 92.56 92 ILE A N 1
ATOM 719 C CA . ILE A 1 92 ? 0.358 0.883 -6.670 1.00 92.56 92 ILE A CA 1
ATOM 720 C C . ILE A 1 92 ? 0.219 2.031 -5.661 1.00 92.56 92 ILE A C 1
ATOM 722 O O . ILE A 1 92 ? -0.734 2.063 -4.893 1.00 92.56 92 ILE A O 1
ATOM 726 N N . ILE A 1 93 ? 1.110 3.025 -5.725 1.00 92.56 93 ILE A N 1
ATOM 727 C CA . ILE A 1 93 ? 1.011 4.270 -4.945 1.00 92.56 93 ILE A CA 1
ATOM 728 C C . ILE A 1 93 ? -0.343 4.951 -5.179 1.00 92.56 93 ILE A C 1
ATOM 730 O O . ILE A 1 93 ? -1.014 5.321 -4.225 1.00 92.56 93 ILE A O 1
ATOM 734 N N . GLY A 1 94 ? -0.773 5.082 -6.439 1.00 89.62 94 GLY A N 1
ATOM 735 C CA . GLY A 1 94 ? -2.070 5.681 -6.762 1.00 89.62 94 GLY A CA 1
ATOM 736 C C . GLY A 1 94 ? -3.254 4.902 -6.186 1.00 89.62 94 GLY A C 1
ATOM 737 O O . GLY A 1 94 ? -4.217 5.507 -5.732 1.00 89.62 94 GLY A O 1
ATOM 738 N N . ILE A 1 95 ? -3.174 3.570 -6.156 1.00 91.44 95 ILE A N 1
ATOM 739 C CA . ILE A 1 95 ? -4.188 2.725 -5.517 1.00 91.44 95 ILE A CA 1
ATOM 740 C C . ILE A 1 95 ? -4.279 3.018 -4.016 1.00 91.44 95 ILE A C 1
ATOM 742 O O . ILE A 1 95 ? -5.385 3.199 -3.513 1.00 91.44 95 ILE A O 1
ATOM 746 N N . PHE A 1 96 ? -3.148 3.089 -3.309 1.00 92.25 96 PHE A N 1
ATOM 747 C CA . PHE A 1 96 ? -3.154 3.393 -1.875 1.00 92.25 96 PHE A CA 1
ATOM 748 C C . PHE A 1 96 ? -3.633 4.811 -1.577 1.00 92.25 96 PHE A C 1
ATOM 750 O O . PHE A 1 96 ? -4.468 4.974 -0.698 1.00 92.25 96 PHE A O 1
ATOM 757 N N . SER A 1 97 ? -3.220 5.802 -2.371 1.00 91.00 97 SER A N 1
ATOM 758 C CA . SER A 1 97 ? -3.732 7.174 -2.265 1.00 91.00 97 SER A CA 1
ATOM 759 C C . SER A 1 97 ? -5.261 7.212 -2.373 1.00 91.00 97 SER A C 1
ATOM 761 O O . SER A 1 97 ? -5.921 7.817 -1.538 1.00 91.00 97 SER A O 1
ATOM 763 N N . LEU A 1 98 ? -5.841 6.506 -3.352 1.00 89.69 98 LEU A N 1
ATOM 764 C CA . LEU A 1 98 ? -7.298 6.420 -3.511 1.00 89.69 98 LEU A CA 1
ATOM 765 C C . LEU A 1 98 ? -7.971 5.695 -2.343 1.00 89.69 98 LEU A C 1
ATOM 767 O O . LEU A 1 98 ? -9.052 6.080 -1.912 1.00 89.69 98 LEU A O 1
ATOM 771 N N . LEU A 1 99 ? -7.363 4.621 -1.842 1.00 88.94 99 LEU A N 1
ATOM 772 C CA . LEU A 1 99 ? -7.888 3.901 -0.687 1.00 88.94 99 LEU A CA 1
ATOM 773 C C . LEU A 1 99 ? -7.893 4.788 0.563 1.00 88.94 99 LEU A C 1
ATOM 775 O O . LEU A 1 99 ? -8.891 4.789 1.278 1.00 88.94 99 LEU A O 1
ATOM 779 N N . ASN A 1 100 ? -6.834 5.565 0.785 1.00 86.69 100 ASN A N 1
ATOM 780 C CA . ASN A 1 100 ? -6.735 6.521 1.886 1.00 86.69 100 ASN A CA 1
ATOM 781 C C . ASN A 1 100 ? -7.824 7.597 1.778 1.00 86.69 100 ASN A C 1
ATOM 783 O O . ASN A 1 100 ? -8.566 7.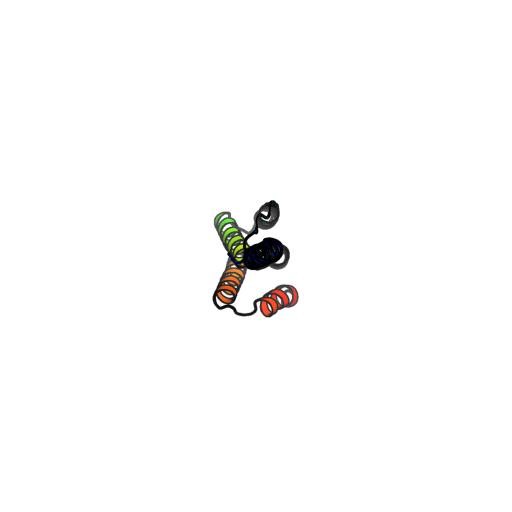794 2.736 1.00 86.69 100 ASN A O 1
ATOM 787 N N . GLU A 1 101 ? -8.004 8.195 0.596 1.00 88.88 101 GLU A N 1
ATOM 788 C CA . GLU A 1 101 ? -9.075 9.172 0.331 1.00 88.88 101 GLU A CA 1
ATOM 789 C C . GLU A 1 101 ? -10.470 8.599 0.639 1.00 88.88 101 GLU A C 1
ATOM 791 O O . GLU A 1 101 ? -11.287 9.242 1.294 1.00 88.88 101 GLU A O 1
ATOM 796 N N . LEU A 1 102 ? -10.749 7.356 0.233 1.00 86.12 102 LEU A N 1
ATOM 797 C CA . LEU A 1 102 ? -12.040 6.719 0.512 1.00 86.12 102 LEU A CA 1
ATOM 798 C C . LEU A 1 102 ? -12.271 6.486 2.001 1.00 86.12 102 LEU A C 1
ATOM 800 O O . LEU A 1 102 ? -13.400 6.626 2.468 1.00 86.12 102 LEU A O 1
ATOM 804 N N . VAL A 1 103 ? -11.228 6.114 2.743 1.00 85.69 103 VAL A N 1
ATOM 805 C CA . VAL A 1 103 ? -11.337 5.960 4.194 1.00 85.69 103 VAL A CA 1
ATOM 806 C C . VAL A 1 103 ? -11.602 7.307 4.861 1.00 85.69 103 VAL A C 1
ATOM 808 O O . VAL A 1 103 ? -12.478 7.382 5.724 1.00 85.69 103 VAL A O 1
ATOM 811 N N . GLU A 1 104 ? -10.901 8.365 4.446 1.00 86.19 104 GLU A N 1
ATOM 812 C CA . GLU A 1 104 ? -11.124 9.728 4.943 1.00 86.19 104 GLU A CA 1
ATOM 813 C C . GLU A 1 104 ? -12.559 10.209 4.679 1.00 86.19 104 GLU A C 1
ATOM 815 O O . GLU A 1 104 ? -13.192 10.787 5.566 1.00 86.19 104 GLU A O 1
ATOM 820 N N . ASP A 1 105 ? -13.113 9.885 3.509 1.00 85.19 105 ASP A N 1
ATOM 821 C CA . ASP A 1 105 ? -14.498 10.192 3.134 1.00 85.19 105 ASP A CA 1
ATOM 822 C C . ASP A 1 105 ? -15.542 9.274 3.810 1.00 85.19 105 ASP A C 1
ATOM 824 O O . ASP A 1 105 ? -16.751 9.429 3.604 1.00 85.19 105 ASP A O 1
ATOM 828 N N . GLY A 1 106 ? -15.109 8.300 4.619 1.00 83.75 106 GLY A N 1
ATOM 829 C CA . GLY A 1 106 ? -15.983 7.322 5.274 1.00 83.75 106 GLY A CA 1
ATOM 830 C C . GLY A 1 106 ? -16.661 6.352 4.299 1.00 83.75 106 GLY A C 1
ATOM 831 O O . GLY A 1 106 ? -17.711 5.779 4.610 1.00 83.75 106 GLY A O 1
ATOM 832 N N . LEU A 1 107 ? -16.091 6.181 3.107 1.00 81.50 107 LEU A N 1
ATOM 833 C CA . LEU A 1 107 ? -16.586 5.310 2.051 1.00 81.50 107 LEU A CA 1
ATOM 834 C C . LEU A 1 107 ? -16.042 3.879 2.204 1.00 81.50 107 LEU A C 1
ATOM 836 O O . LEU A 1 107 ? -14.942 3.656 2.713 1.00 81.50 107 LEU A O 1
ATOM 840 N N . PRO A 1 108 ? -16.799 2.861 1.758 1.00 78.81 108 PRO A N 1
ATOM 841 C CA . PRO A 1 108 ? -16.361 1.478 1.868 1.00 78.81 108 PRO A CA 1
ATOM 842 C C . PRO A 1 108 ? -15.181 1.191 0.928 1.00 78.81 108 PRO A C 1
ATOM 844 O O . PRO A 1 108 ? -15.303 1.311 -0.291 1.00 78.81 108 PRO A O 1
ATOM 847 N N . THR A 1 109 ? -14.067 0.715 1.484 1.00 82.06 109 THR A N 1
ATOM 848 C CA . THR A 1 109 ? -12.868 0.298 0.732 1.00 82.06 109 THR A CA 1
ATOM 849 C C . THR A 1 109 ? -12.898 -1.161 0.288 1.00 82.06 109 THR A C 1
ATOM 851 O O . THR A 1 109 ? -12.253 -1.521 -0.698 1.00 82.06 109 THR A O 1
ATOM 854 N N . SER A 1 110 ? -13.693 -2.007 0.952 1.00 78.19 110 SER A N 1
ATOM 855 C CA . SER A 1 110 ? -13.813 -3.440 0.647 1.00 78.19 110 SER A CA 1
ATOM 856 C C . SER A 1 110 ? -14.111 -3.758 -0.828 1.00 78.19 110 SER A C 1
ATOM 858 O O . SER A 1 110 ? -13.540 -4.721 -1.335 1.00 78.19 11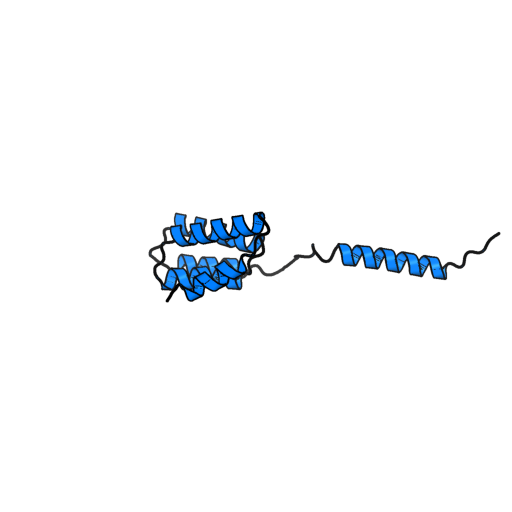0 SER A O 1
ATOM 860 N N . PRO A 1 111 ? -14.950 -2.992 -1.564 1.00 75.62 111 PRO A N 1
ATOM 861 C CA . PRO A 1 111 ? -15.156 -3.227 -2.992 1.00 75.62 111 PRO A CA 1
ATOM 862 C C . PRO A 1 111 ? -13.863 -3.125 -3.805 1.00 75.62 111 PRO A C 1
ATOM 864 O O . PRO A 1 111 ? -13.652 -3.932 -4.703 1.00 75.62 111 PRO A O 1
ATOM 867 N N . ILE A 1 112 ? -12.986 -2.174 -3.473 1.00 76.12 112 ILE A N 1
ATOM 868 C CA . ILE A 1 112 ? -11.716 -1.962 -4.174 1.00 76.12 112 ILE A CA 1
ATOM 869 C C . ILE A 1 112 ? -10.686 -2.998 -3.737 1.00 76.12 112 ILE A C 1
ATOM 871 O O . ILE A 1 112 ? -10.068 -3.633 -4.590 1.00 76.12 112 ILE A O 1
ATOM 875 N N . ILE A 1 113 ? -10.563 -3.232 -2.428 1.00 78.25 113 ILE A N 1
ATOM 876 C CA . ILE A 1 113 ? -9.657 -4.244 -1.868 1.00 78.25 113 ILE A CA 1
ATOM 877 C C . ILE A 1 113 ? -9.974 -5.630 -2.433 1.00 78.25 113 ILE A C 1
ATOM 879 O O . ILE A 1 113 ? -9.057 -6.351 -2.781 1.00 78.25 113 ILE A O 1
ATOM 883 N N . ASN A 1 114 ? -11.246 -5.991 -2.617 1.00 73.44 114 ASN A N 1
ATOM 884 C CA . ASN A 1 114 ? -11.621 -7.279 -3.214 1.00 73.44 114 ASN A CA 1
ATOM 885 C C . ASN A 1 114 ? -11.444 -7.312 -4.741 1.00 73.44 114 ASN A C 1
ATOM 887 O O . ASN A 1 114 ? -11.226 -8.374 -5.328 1.00 73.44 114 ASN A O 1
ATOM 891 N N . PHE A 1 115 ? -11.561 -6.161 -5.406 1.00 69.44 115 PHE A N 1
ATOM 892 C CA . PHE A 1 115 ? -11.421 -6.050 -6.856 1.00 69.44 115 PHE A CA 1
ATOM 893 C C . PHE A 1 115 ? -9.960 -6.145 -7.301 1.00 69.44 115 PHE A C 1
ATOM 895 O O . PHE A 1 115 ? -9.670 -6.798 -8.300 1.00 69.44 115 PHE A O 1
ATOM 902 N N . LEU A 1 116 ? -9.027 -5.549 -6.557 1.00 69.50 116 LEU A N 1
ATOM 903 C CA . LEU A 1 116 ? -7.613 -5.481 -6.933 1.00 69.50 116 LEU A CA 1
ATOM 904 C C . LEU A 1 116 ? -6.947 -6.868 -7.061 1.00 69.50 116 LEU A C 1
ATOM 906 O O . LEU A 1 116 ? -6.417 -7.154 -8.137 1.00 69.50 116 LEU A O 1
ATOM 910 N N . PRO A 1 117 ? -7.049 -7.789 -6.081 1.00 57.59 117 PRO A N 1
ATOM 911 C CA . PRO A 1 117 ? -6.552 -9.157 -6.202 1.00 57.59 117 PRO A CA 1
ATOM 912 C C . PRO A 1 117 ? -7.257 -9.967 -7.298 1.00 57.59 117 PRO A C 1
ATOM 914 O O . PRO A 1 117 ? -6.676 -10.919 -7.812 1.00 57.59 117 PRO A O 1
ATOM 917 N N . GLY A 1 118 ? -8.508 -9.627 -7.637 1.00 51.78 118 GLY A N 1
ATOM 918 C CA . GLY A 1 118 ? -9.342 -10.355 -8.600 1.00 51.78 118 GLY A CA 1
ATOM 919 C C . GLY A 1 118 ? -9.216 -9.895 -10.060 1.00 51.78 118 GLY A C 1
ATOM 920 O O . GLY A 1 118 ? -9.361 -10.718 -10.965 1.00 51.78 118 GLY A O 1
ATOM 921 N N . CYS A 1 119 ? -8.937 -8.611 -10.303 1.00 49.47 119 CYS A N 1
ATOM 922 C CA . CYS A 1 119 ? -8.711 -8.024 -11.635 1.00 49.47 119 CYS A CA 1
ATOM 923 C C . CYS A 1 119 ? -7.276 -8.159 -12.128 1.00 49.47 119 CYS A C 1
ATOM 925 O O . CYS A 1 119 ? -7.002 -8.082 -13.323 1.00 49.47 119 CYS A O 1
ATOM 927 N N . ILE A 1 120 ? -6.379 -8.464 -11.205 1.00 49.62 120 ILE A N 1
ATOM 928 C CA . ILE A 1 120 ? -5.116 -9.136 -11.432 1.00 49.62 120 ILE A CA 1
ATOM 929 C C . ILE A 1 120 ? -5.466 -10.583 -11.880 1.00 49.62 120 ILE A C 1
ATOM 931 O O . ILE A 1 120 ? -5.144 -11.562 -11.216 1.00 49.62 120 ILE A O 1
ATOM 935 N N . LYS A 1 121 ? -6.039 -10.774 -13.084 1.00 37.53 121 LYS A N 1
ATOM 936 C CA . LYS A 1 121 ? -6.123 -12.071 -13.804 1.00 37.53 121 LYS A CA 1
ATOM 937 C C . LYS A 1 121 ? -5.372 -12.016 -15.122 1.00 37.53 121 LYS A C 1
ATOM 939 O O . LYS A 1 121 ? -5.720 -11.170 -15.963 1.00 37.53 121 LYS A O 1
#

pLDDT: mean 78.18, std 17.51, range [37.53, 95.5]

Sequence (121 aa):
NKNYKPKNILILILIIIACIISSFSIWAKETETTPSLEQISEIINSYPDISSFQAGRLLKEAEEAIQSGISSEDTQEIIQKSLEKNIKAYSIIGIFSLLNELVEDGLPTSPIINFLPGCIK

Organism: NCBI:txid412755